Protein AF-A0A972H155-F1 (afdb_monomer_lite)

Secondary structure (DSSP, 8-state):
-GGGGHHHHHHHHHHHHHHH-EEEEEEETTTTEEEEEETTEEEEEEEE-HHHHT-TTGGGGS---PPPTT-SS-HHHHHHHHHHHHHHHSS-SSS-EEEEEEETTTTEEEEEESSS-EEEEEHHHHH-TTSHHHHHHS---

Foldseek 3Di:
DCLVQVVQLLVLVLCCQAWQAFFKKKQQVQQQKMWTAGPVGRVDIDIDHNVLSNDPCNCVVGHTDHNDPQFPQDSVCSSVLSVLLSCQQVVDDPWHWRMKMGGRNVQKMKTQIPPPGMDIDHSVLVNDCPHVVVVVSVVPD

Structure (mmCIF, N/CA/C/O backbone):
data_AF-A0A972H155-F1
#
_entry.id   AF-A0A972H155-F1
#
loop_
_atom_site.group_PDB
_atom_site.id
_atom_site.type_symbol
_atom_site.label_atom_id
_atom_site.label_alt_id
_atom_site.label_comp_id
_atom_site.label_asym_id
_atom_site.label_entity_id
_atom_site.label_seq_id
_atom_site.pdbx_PDB_ins_code
_atom_site.Cartn_x
_atom_site.Cartn_y
_atom_site.Cartn_z
_atom_site.occupancy
_atom_site.B_iso_or_equiv
_atom_site.auth_seq_id
_atom_site.auth_comp_id
_atom_site.auth_asym_id
_atom_site.auth_atom_id
_atom_site.pdbx_PDB_model_num
ATOM 1 N N . MET A 1 1 ? -4.126 -11.543 -15.203 1.00 76.88 1 MET A N 1
ATOM 2 C CA . MET A 1 1 ? -3.006 -11.282 -14.266 1.00 76.88 1 MET A CA 1
ATOM 3 C C . MET A 1 1 ? -3.231 -9.917 -13.621 1.00 76.88 1 MET A C 1
ATOM 5 O O . MET A 1 1 ? -3.948 -9.129 -14.230 1.00 76.88 1 MET A O 1
ATOM 9 N N . MET A 1 2 ? -2.691 -9.643 -12.426 1.00 87.69 2 MET A N 1
ATOM 10 C CA . MET A 1 2 ? -2.967 -8.407 -11.667 1.00 87.69 2 MET A CA 1
ATOM 11 C C . MET A 1 2 ? -2.776 -7.150 -12.525 1.00 87.69 2 MET A C 1
ATOM 13 O O . MET A 1 2 ? -3.648 -6.288 -12.535 1.00 87.69 2 MET A O 1
ATOM 17 N N . ASP A 1 3 ? -1.707 -7.117 -13.322 1.00 89.81 3 ASP A N 1
ATOM 18 C CA . ASP A 1 3 ? -1.365 -5.988 -14.193 1.00 89.81 3 ASP A CA 1
ATOM 19 C C . ASP A 1 3 ? -2.458 -5.667 -15.231 1.00 89.81 3 ASP A C 1
ATOM 21 O O . ASP A 1 3 ? -2.757 -4.505 -15.483 1.00 89.81 3 ASP A O 1
ATOM 25 N N . GLN A 1 4 ? -3.145 -6.681 -15.773 1.00 91.69 4 GLN A N 1
ATOM 26 C CA . GLN A 1 4 ? -4.218 -6.487 -16.765 1.00 91.69 4 GLN A CA 1
ATOM 27 C C . GLN A 1 4 ? -5.454 -5.788 -16.184 1.00 91.69 4 GLN A C 1
ATOM 29 O O . GLN A 1 4 ? -6.282 -5.267 -16.925 1.00 91.69 4 GLN A O 1
ATOM 34 N N . GLN A 1 5 ? -5.612 -5.826 -14.861 1.00 93.75 5 GLN A N 1
ATOM 35 C CA . GLN A 1 5 ? -6.735 -5.230 -14.143 1.00 93.75 5 GLN A CA 1
ATOM 36 C C . GLN A 1 5 ? -6.240 -4.320 -13.018 1.00 93.75 5 GLN A C 1
ATOM 38 O O . GLN A 1 5 ? -6.933 -4.134 -12.019 1.00 93.75 5 GLN A O 1
ATOM 43 N N . ILE A 1 6 ? -5.043 -3.749 -13.169 1.00 93.81 6 ILE A N 1
ATOM 44 C CA . ILE A 1 6 ? -4.363 -3.024 -12.095 1.00 93.81 6 ILE A CA 1
ATOM 45 C C . ILE A 1 6 ? -5.204 -1.865 -11.558 1.00 93.81 6 ILE A C 1
ATOM 47 O O . ILE A 1 6 ? -5.290 -1.695 -10.351 1.00 93.81 6 ILE A O 1
ATOM 51 N N . ASN A 1 7 ? -5.945 -1.164 -12.420 1.00 93.94 7 ASN A N 1
ATOM 52 C CA . ASN A 1 7 ? -6.860 -0.100 -12.000 1.00 93.94 7 ASN A CA 1
ATOM 53 C C . ASN A 1 7 ? -7.984 -0.614 -11.083 1.00 93.94 7 ASN A C 1
ATOM 55 O O . ASN A 1 7 ? -8.298 0.013 -10.074 1.00 93.94 7 ASN A O 1
ATOM 59 N N . LEU A 1 8 ? -8.575 -1.776 -11.393 1.00 95.38 8 LEU A N 1
ATOM 60 C CA . LEU A 1 8 ? -9.585 -2.399 -10.529 1.00 95.38 8 LEU A CA 1
ATOM 61 C C . LEU A 1 8 ? -8.963 -2.873 -9.213 1.00 95.38 8 LEU A C 1
ATOM 63 O O . LEU A 1 8 ? -9.553 -2.688 -8.151 1.00 95.38 8 LEU A O 1
ATOM 67 N N . VAL A 1 9 ? -7.769 -3.461 -9.283 1.00 96.06 9 VAL A N 1
ATOM 68 C CA . VAL A 1 9 ? -7.022 -3.917 -8.108 1.00 96.06 9 VAL A CA 1
ATOM 69 C C . VAL A 1 9 ? -6.721 -2.740 -7.179 1.00 96.06 9 VAL A C 1
ATOM 71 O O . VAL A 1 9 ? -7.034 -2.827 -5.994 1.00 96.06 9 VAL A O 1
ATOM 74 N N . MET A 1 10 ? -6.209 -1.621 -7.703 1.00 96.56 10 MET A N 1
ATOM 75 C CA . MET A 1 10 ? -5.943 -0.407 -6.922 1.00 96.56 10 MET A CA 1
ATOM 76 C C . MET A 1 10 ? -7.218 0.184 -6.330 1.00 96.56 10 MET A C 1
ATOM 78 O O . MET A 1 10 ? -7.226 0.538 -5.156 1.00 96.56 10 MET A O 1
ATOM 82 N N . LYS A 1 11 ? -8.329 0.198 -7.077 1.00 96.75 11 LYS A N 1
ATOM 83 C CA . LYS A 1 11 ? -9.629 0.634 -6.547 1.00 96.75 11 LYS A CA 1
ATOM 84 C C . LYS A 1 11 ? -10.102 -0.239 -5.379 1.00 96.75 11 LYS A C 1
ATOM 86 O O . LYS A 1 11 ? -10.546 0.279 -4.358 1.00 96.75 11 LYS A O 1
ATOM 91 N N . ASN A 1 12 ? -9.996 -1.560 -5.518 1.00 97.38 12 ASN A N 1
ATOM 92 C CA . ASN A 1 12 ? -10.348 -2.511 -4.463 1.00 97.38 12 ASN A CA 1
ATOM 93 C C . ASN A 1 12 ? -9.476 -2.319 -3.216 1.00 97.38 12 ASN A C 1
ATOM 95 O O . ASN A 1 12 ? -9.980 -2.308 -2.098 1.00 97.38 12 ASN A O 1
ATOM 99 N N . ILE A 1 13 ? -8.171 -2.150 -3.412 1.00 97.62 13 ILE A N 1
ATOM 100 C CA . ILE A 1 13 ? -7.207 -1.875 -2.346 1.00 97.62 13 ILE A CA 1
ATOM 101 C C . ILE A 1 13 ? -7.536 -0.567 -1.629 1.00 97.62 13 ILE A C 1
ATOM 103 O O . ILE A 1 13 ? -7.586 -0.540 -0.401 1.00 97.62 13 ILE A O 1
ATOM 107 N N . SER A 1 14 ? -7.766 0.499 -2.394 1.00 98.25 14 SER A N 1
ATOM 108 C CA . SER A 1 14 ? -8.085 1.817 -1.865 1.00 98.25 14 SER A CA 1
ATOM 109 C C . SER A 1 14 ? -9.313 1.747 -0.964 1.00 98.25 14 SER A C 1
ATOM 111 O O . SER A 1 14 ? -9.256 2.143 0.1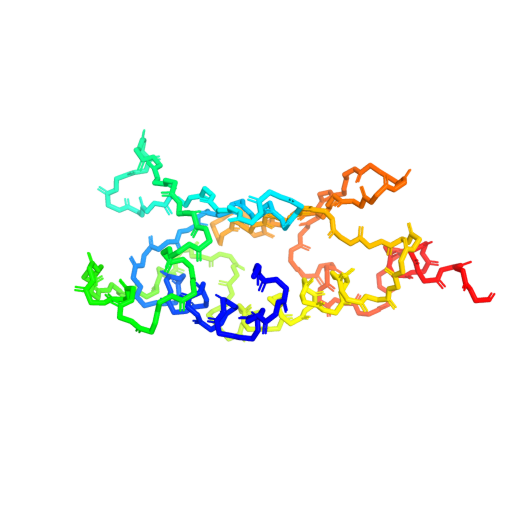97 1.00 98.25 14 SER A O 1
ATOM 113 N N . ALA A 1 15 ? -10.382 1.098 -1.435 1.00 98.00 15 ALA A N 1
ATOM 114 C CA . ALA A 1 15 ? -11.587 0.896 -0.643 1.00 98.00 15 ALA A CA 1
ATOM 115 C C . ALA A 1 15 ? -11.345 0.037 0.610 1.00 98.00 15 ALA A C 1
ATOM 117 O O . ALA A 1 15 ? -11.880 0.347 1.675 1.00 98.00 15 ALA A O 1
ATOM 118 N N . LEU A 1 16 ? -10.523 -1.019 0.526 1.00 98.38 16 LEU A N 1
ATOM 119 C CA . LEU A 1 16 ? -10.171 -1.830 1.698 1.00 98.38 16 LEU A CA 1
ATOM 120 C C . LEU A 1 16 ? -9.509 -0.992 2.800 1.00 98.38 16 LEU A C 1
ATOM 122 O O . LEU A 1 16 ? -9.799 -1.203 3.981 1.00 98.38 16 LEU A O 1
ATOM 126 N N . ILE A 1 17 ? -8.639 -0.058 2.412 1.00 98.44 17 ILE A N 1
ATOM 127 C CA . ILE A 1 17 ? -7.929 0.833 3.332 1.00 98.44 17 ILE A CA 1
ATOM 128 C C . ILE A 1 17 ? -8.871 1.913 3.871 1.00 98.44 17 ILE A C 1
ATOM 130 O O . ILE A 1 17 ? -9.014 2.054 5.084 1.00 98.44 17 ILE A O 1
ATOM 134 N N . GLN A 1 18 ? -9.547 2.636 2.978 1.00 98.44 18 GLN A N 1
ATOM 135 C CA . GLN A 1 18 ? -10.355 3.802 3.332 1.00 98.44 18 GLN A CA 1
ATOM 136 C C . GLN A 1 18 ? -11.644 3.443 4.085 1.00 98.44 18 GLN A C 1
ATOM 138 O O . GLN A 1 18 ? -12.057 4.187 4.972 1.00 98.44 18 GLN A O 1
ATOM 143 N N . TYR A 1 19 ? -12.270 2.305 3.756 1.00 98.06 19 TYR A N 1
ATOM 144 C CA . TYR A 1 19 ? -13.641 1.998 4.190 1.00 98.06 19 TYR A CA 1
ATOM 145 C C . TYR A 1 19 ? -13.817 0.644 4.880 1.00 98.06 19 TYR A C 1
ATOM 147 O O . TYR A 1 19 ? -14.893 0.379 5.406 1.00 98.06 19 TYR A O 1
ATOM 155 N N . HIS A 1 20 ? -12.802 -0.228 4.910 1.00 98.00 20 HIS A N 1
ATOM 156 C CA . HIS A 1 20 ? -12.942 -1.575 5.491 1.00 98.00 20 HIS A CA 1
ATOM 157 C C . HIS A 1 20 ? -11.872 -1.934 6.532 1.00 98.00 20 HIS A C 1
ATOM 159 O O . HIS A 1 20 ? -11.786 -3.083 6.984 1.00 98.00 20 HIS A O 1
ATOM 165 N N . GLY A 1 21 ? -11.087 -0.947 6.969 1.00 97.81 21 GLY A N 1
ATOM 166 C CA . GLY A 1 21 ? -10.169 -1.072 8.100 1.00 97.81 21 GLY A CA 1
ATOM 167 C C . GLY A 1 21 ? -8.894 -1.863 7.804 1.00 97.81 21 GLY A C 1
ATOM 168 O O . GLY A 1 21 ? -8.281 -2.385 8.742 1.00 97.81 21 GLY A O 1
ATOM 169 N N . ALA A 1 22 ? -8.492 -1.994 6.535 1.00 98.44 22 ALA A N 1
ATOM 170 C CA . ALA A 1 22 ? -7.139 -2.433 6.209 1.00 98.44 22 ALA A CA 1
ATOM 171 C C . ALA A 1 22 ? -6.147 -1.317 6.569 1.00 98.44 22 ALA A C 1
ATOM 173 O O . ALA A 1 22 ? -6.323 -0.176 6.159 1.00 98.44 22 ALA A O 1
ATOM 174 N N . PHE A 1 23 ? -5.104 -1.633 7.336 1.00 98.50 23 PHE A N 1
ATOM 175 C CA . PHE A 1 23 ? -4.149 -0.616 7.809 1.00 98.50 23 PHE A CA 1
ATOM 176 C C . PHE A 1 23 ? -2.709 -0.862 7.360 1.00 98.50 23 PHE A C 1
ATOM 178 O O . PHE A 1 23 ? -1.920 0.076 7.278 1.00 98.50 23 PHE A O 1
ATOM 185 N N . GLN A 1 24 ? -2.359 -2.120 7.092 1.00 98.62 24 GLN A N 1
ATOM 186 C CA . GLN A 1 24 ? -1.090 -2.519 6.500 1.00 98.62 24 GLN A CA 1
ATOM 187 C C . GLN A 1 24 ? -1.401 -3.412 5.314 1.00 98.62 24 GLN A C 1
ATOM 189 O O . GLN A 1 24 ? -2.242 -4.313 5.403 1.00 98.62 24 GLN A O 1
ATOM 194 N N . MET A 1 25 ? -0.666 -3.213 4.231 1.00 98.06 25 MET A N 1
ATOM 195 C CA . MET A 1 25 ? -0.731 -4.113 3.100 1.00 98.06 25 MET A CA 1
ATOM 196 C C . MET A 1 25 ? 0.612 -4.235 2.399 1.00 98.06 25 MET A C 1
ATOM 198 O O . MET A 1 25 ? 1.313 -3.243 2.236 1.00 98.06 25 MET A O 1
ATOM 202 N N . ASN A 1 26 ? 0.920 -5.449 1.945 1.00 98.25 26 ASN A N 1
ATOM 203 C CA . ASN A 1 26 ? 2.050 -5.749 1.076 1.00 98.25 26 ASN A CA 1
ATOM 204 C C . ASN A 1 26 ? 1.514 -6.281 -0.255 1.00 98.25 26 ASN A C 1
ATOM 206 O O . ASN A 1 26 ? 0.897 -7.347 -0.290 1.00 98.25 26 ASN A O 1
ATOM 210 N N . LEU A 1 27 ? 1.755 -5.550 -1.337 1.00 97.75 27 LEU A N 1
ATOM 211 C CA . LEU A 1 27 ? 1.442 -5.925 -2.710 1.00 97.75 27 LEU A CA 1
ATOM 212 C C . LEU A 1 27 ? 2.651 -6.596 -3.340 1.00 97.75 27 LEU A C 1
ATOM 214 O O . LEU A 1 27 ? 3.731 -6.022 -3.374 1.00 97.75 27 LEU A O 1
ATOM 218 N N . HIS A 1 28 ? 2.459 -7.792 -3.877 1.00 96.75 28 HIS A N 1
ATOM 219 C CA . HIS A 1 28 ? 3.462 -8.535 -4.626 1.00 96.75 28 HIS A CA 1
ATOM 220 C C . HIS A 1 28 ? 2.974 -8.677 -6.067 1.00 96.75 28 HIS A C 1
ATOM 222 O O . HIS A 1 28 ? 2.270 -9.632 -6.406 1.00 96.75 28 HIS A O 1
ATOM 228 N N . PHE A 1 29 ? 3.336 -7.717 -6.918 1.00 94.06 29 PHE A N 1
ATOM 229 C CA . PHE A 1 29 ? 2.871 -7.652 -8.302 1.00 94.06 29 PHE A CA 1
ATOM 230 C C . PHE A 1 29 ? 3.334 -8.860 -9.119 1.00 94.06 29 PHE A C 1
ATOM 232 O O . PHE A 1 29 ? 2.518 -9.514 -9.770 1.00 94.06 29 PHE A O 1
ATOM 239 N N . SER A 1 30 ? 4.611 -9.243 -8.991 1.00 87.50 30 SER A N 1
ATOM 240 C CA . SER A 1 30 ? 5.186 -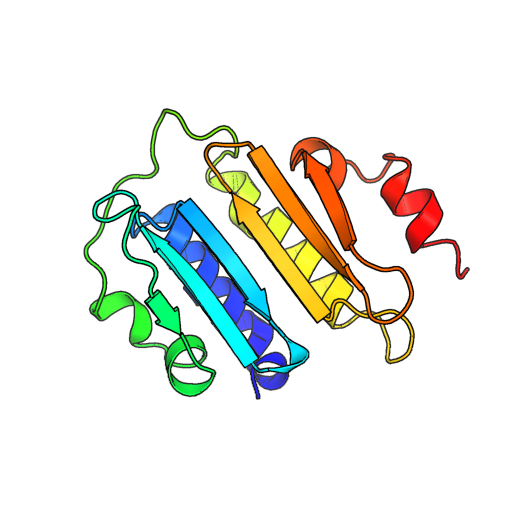10.380 -9.728 1.00 87.50 30 SER A CA 1
ATOM 241 C C . SER A 1 30 ? 4.496 -11.717 -9.434 1.00 87.50 30 SER A C 1
ATOM 243 O O . SER A 1 30 ? 4.464 -12.589 -10.294 1.00 87.50 30 SER A O 1
ATOM 245 N N . SER A 1 31 ? 3.928 -11.891 -8.234 1.00 92.44 31 SER A N 1
ATOM 246 C CA . SER A 1 31 ? 3.161 -13.089 -7.859 1.00 92.44 31 SER A CA 1
ATOM 247 C C . SER A 1 31 ? 1.645 -12.859 -7.834 1.00 92.44 31 SER A C 1
ATOM 249 O O . SER A 1 31 ? 0.900 -13.764 -7.457 1.00 92.44 31 SER A O 1
ATOM 251 N N . SER A 1 32 ? 1.184 -11.670 -8.249 1.00 94.94 32 SER A N 1
ATOM 252 C CA . SER A 1 32 ? -0.220 -11.240 -8.243 1.00 94.94 32 SER A CA 1
ATOM 253 C C . SER A 1 32 ? -0.932 -11.545 -6.916 1.00 94.94 32 SER A C 1
ATOM 255 O O . SER A 1 32 ? -1.998 -12.166 -6.892 1.00 94.94 32 SER A O 1
ATOM 257 N N . ARG A 1 33 ? -0.320 -11.137 -5.800 1.00 96.88 33 ARG A N 1
ATOM 258 C CA . ARG A 1 33 ? -0.808 -11.397 -4.438 1.00 96.88 33 ARG A CA 1
ATOM 259 C C . ARG A 1 33 ? -0.738 -10.157 -3.561 1.00 96.88 33 ARG A C 1
ATOM 261 O O . ARG A 1 33 ? 0.123 -9.306 -3.755 1.00 96.88 33 ARG A O 1
ATOM 268 N N . ALA A 1 34 ? -1.597 -10.105 -2.551 1.00 97.88 34 ALA A N 1
ATOM 269 C CA . ALA A 1 34 ? -1.531 -9.122 -1.483 1.00 97.88 34 ALA A CA 1
ATOM 270 C C . ALA A 1 34 ? -1.622 -9.801 -0.114 1.00 97.88 34 ALA A C 1
ATOM 272 O O . ALA A 1 34 ? -2.447 -10.693 0.089 1.00 97.88 34 ALA A O 1
ATOM 273 N N . THR A 1 35 ? -0.805 -9.351 0.832 1.00 98.44 35 THR A N 1
ATOM 274 C CA . THR A 1 35 ? -0.979 -9.656 2.256 1.00 98.44 35 THR A CA 1
ATOM 275 C C . THR A 1 35 ? -1.585 -8.432 2.922 1.00 98.44 35 THR A C 1
ATOM 277 O O . THR A 1 35 ? -1.023 -7.348 2.796 1.00 98.44 35 THR A O 1
ATOM 280 N N . VAL A 1 36 ? -2.719 -8.582 3.602 1.00 98.44 36 VAL A N 1
ATOM 281 C CA . VAL A 1 36 ? -3.486 -7.466 4.178 1.00 98.44 36 VAL A CA 1
ATOM 282 C C . VAL A 1 36 ? -3.714 -7.697 5.668 1.00 98.44 36 VAL A C 1
ATOM 284 O O . VAL A 1 36 ? -4.128 -8.788 6.069 1.00 98.44 36 VAL A O 1
ATOM 287 N N . TRP A 1 37 ? -3.502 -6.669 6.484 1.00 98.56 37 TRP A N 1
ATOM 288 C CA . TRP A 1 37 ? -3.818 -6.669 7.911 1.00 98.56 37 TRP A CA 1
ATOM 289 C C . TRP A 1 37 ? -4.949 -5.690 8.209 1.00 98.56 37 TRP A C 1
ATOM 291 O O . TRP A 1 37 ? -4.998 -4.589 7.658 1.00 98.56 37 TRP A O 1
ATOM 301 N N . PHE A 1 38 ? -5.832 -6.093 9.122 1.00 98.00 38 PHE A N 1
ATOM 302 C CA . PHE A 1 38 ? -7.034 -5.347 9.488 1.00 98.00 38 PHE A CA 1
ATOM 303 C C . PHE A 1 38 ? -7.010 -4.946 10.960 1.00 98.00 38 PHE A C 1
ATOM 305 O O . PHE A 1 38 ? -6.599 -5.734 11.813 1.00 98.00 38 PHE A O 1
ATOM 312 N N . THR A 1 39 ? -7.511 -3.753 11.267 1.00 96.81 39 THR A N 1
ATOM 313 C CA . THR A 1 39 ? -7.495 -3.157 12.617 1.00 96.81 39 THR A CA 1
ATOM 314 C C . THR A 1 39 ? -8.205 -4.017 13.660 1.00 96.81 39 THR A C 1
ATOM 316 O O . THR A 1 39 ? -7.710 -4.179 14.770 1.00 96.81 39 THR A O 1
ATOM 319 N N . LYS A 1 40 ? -9.330 -4.650 13.299 1.00 95.75 40 LYS A N 1
ATOM 320 C CA . LYS A 1 40 ? -10.087 -5.555 14.187 1.00 95.75 40 LYS A CA 1
ATOM 321 C C . LYS A 1 40 ? -9.407 -6.905 14.437 1.00 95.75 40 LYS A C 1
ATOM 323 O O . LYS A 1 40 ? -9.860 -7.680 15.277 1.00 95.75 40 LYS A O 1
ATOM 328 N N . SER A 1 41 ? -8.373 -7.261 13.679 1.00 95.12 41 SER A N 1
ATOM 329 C CA . SER A 1 41 ? -7.655 -8.536 13.826 1.00 95.12 41 SER A CA 1
ATOM 330 C C . SER A 1 41 ? -6.185 -8.383 13.418 1.00 95.12 41 SER A C 1
ATOM 332 O O . SER A 1 41 ? -5.730 -9.044 12.483 1.00 95.12 41 SER A O 1
ATOM 334 N N . PRO A 1 42 ? -5.412 -7.538 14.123 1.00 95.81 42 PRO A N 1
ATOM 335 C CA . PRO A 1 42 ? -4.093 -7.097 13.667 1.00 95.81 42 PRO A CA 1
ATOM 336 C C . PRO A 1 42 ? -3.042 -8.213 13.695 1.00 95.81 42 PRO A C 1
ATOM 338 O O . PRO A 1 42 ? -2.037 -8.131 13.001 1.00 95.81 42 PRO A O 1
ATOM 341 N N . LEU A 1 43 ? -3.281 -9.290 14.449 1.00 97.38 43 LEU A N 1
ATOM 342 C CA . LEU A 1 43 ? -2.400 -10.462 14.512 1.00 97.38 43 LEU A CA 1
ATOM 343 C C . LEU A 1 43 ? -2.721 -11.524 13.444 1.00 97.38 43 LEU A C 1
ATOM 345 O O . LEU A 1 43 ? -2.057 -12.556 13.386 1.00 97.38 43 LEU A O 1
ATOM 349 N N . LYS A 1 44 ? -3.759 -11.311 12.620 1.00 96.25 44 LYS A N 1
ATOM 350 C CA . LYS A 1 44 ? -4.246 -12.276 11.623 1.00 96.25 44 LYS A CA 1
ATOM 351 C C . LYS A 1 44 ? -4.315 -11.614 10.251 1.00 96.25 44 LYS A C 1
ATOM 353 O O . LYS A 1 44 ? -5.326 -11.012 9.891 1.00 96.25 44 LYS A O 1
ATOM 358 N N . TYR A 1 45 ? -3.239 -11.740 9.481 1.00 97.56 45 TYR A N 1
ATOM 359 C CA . TYR A 1 45 ? -3.240 -11.276 8.099 1.00 97.56 45 TYR A CA 1
ATOM 360 C C . TYR A 1 45 ? -4.147 -12.140 7.216 1.00 97.56 45 TYR A C 1
ATOM 362 O O . TYR A 1 45 ? -4.446 -13.297 7.523 1.00 97.56 45 TYR A O 1
ATOM 370 N N . ARG A 1 46 ? -4.561 -11.576 6.084 1.00 97.31 46 ARG A N 1
ATOM 371 C CA . ARG A 1 46 ? -5.258 -12.279 5.006 1.00 97.31 46 ARG A CA 1
ATOM 372 C C . ARG A 1 46 ? -4.403 -12.258 3.749 1.00 97.31 46 ARG A C 1
ATOM 374 O O . ARG A 1 46 ? -3.803 -11.235 3.430 1.00 97.31 46 ARG A O 1
ATOM 381 N N . LEU A 1 47 ? -4.374 -13.380 3.038 1.00 97.50 47 LEU A N 1
ATOM 382 C CA . LEU A 1 47 ? -3.779 -13.474 1.708 1.00 97.50 47 LEU A CA 1
ATOM 383 C C . LEU A 1 47 ? -4.882 -13.315 0.669 1.00 97.50 47 LEU A C 1
ATOM 385 O O . LEU A 1 47 ? -5.829 -14.099 0.657 1.00 97.50 47 LEU A O 1
ATOM 389 N N . LEU A 1 48 ? -4.743 -12.314 -0.192 1.00 97.19 48 LEU A N 1
ATOM 390 C CA . LEU A 1 48 ? -5.589 -12.119 -1.360 1.00 97.19 48 LEU A CA 1
ATOM 391 C C . LEU A 1 48 ? -4.786 -12.527 -2.588 1.00 97.19 48 LEU A C 1
ATOM 393 O O . LEU A 1 48 ? -3.701 -12.002 -2.839 1.00 97.19 48 LEU A O 1
ATOM 397 N N . ASP A 1 49 ? -5.292 -13.499 -3.332 1.00 95.94 49 ASP A N 1
ATOM 398 C CA . ASP A 1 49 ? -4.711 -13.889 -4.610 1.00 95.94 49 ASP A CA 1
ATOM 399 C C . ASP A 1 49 ? -5.271 -13.043 -5.762 1.00 95.94 49 ASP A C 1
ATOM 401 O O . ASP A 1 49 ? -6.156 -12.201 -5.587 1.00 95.94 49 ASP A O 1
ATOM 405 N N . ASN A 1 50 ? -4.755 -13.282 -6.967 1.00 95.06 50 ASN A N 1
ATOM 406 C CA . ASN A 1 50 ? -5.204 -12.603 -8.174 1.00 95.06 50 ASN A CA 1
ATOM 407 C C . ASN A 1 50 ? -6.724 -12.706 -8.377 1.00 95.06 50 ASN A C 1
ATOM 409 O O . ASN A 1 50 ? -7.353 -11.730 -8.782 1.00 95.06 50 ASN A O 1
ATOM 413 N N . ALA A 1 51 ? -7.316 -13.877 -8.123 1.00 94.50 51 ALA A N 1
ATOM 414 C CA . ALA A 1 51 ? -8.743 -14.088 -8.332 1.00 94.50 51 ALA A CA 1
ATOM 415 C C . ALA A 1 51 ? -9.567 -13.250 -7.350 1.00 94.50 51 ALA A C 1
ATOM 417 O O . ALA A 1 51 ? -10.581 -12.692 -7.743 1.00 94.50 51 ALA A O 1
ATOM 418 N N . MET A 1 52 ? -9.127 -13.103 -6.101 1.00 95.50 52 MET A N 1
ATOM 419 C CA . MET A 1 52 ? -9.776 -12.221 -5.129 1.00 95.50 52 MET A CA 1
ATOM 420 C C . MET A 1 52 ? -9.594 -10.742 -5.479 1.00 95.50 52 MET A C 1
ATOM 422 O O . MET A 1 52 ? -10.570 -9.996 -5.505 1.00 95.50 52 MET A O 1
ATOM 426 N N . LEU A 1 53 ? -8.365 -10.322 -5.789 1.00 94.69 53 LEU A N 1
ATOM 427 C CA . LEU A 1 53 ? -8.024 -8.915 -6.033 1.00 94.69 53 LEU A CA 1
ATOM 428 C C . LEU A 1 53 ? -8.704 -8.339 -7.279 1.00 94.69 53 LEU A C 1
ATOM 430 O O . LEU A 1 53 ? -9.014 -7.150 -7.315 1.00 94.69 53 LEU A O 1
ATOM 434 N N . THR A 1 54 ? -8.982 -9.182 -8.275 1.00 94.56 54 THR A N 1
ATOM 435 C CA . THR A 1 54 ? -9.653 -8.793 -9.528 1.00 94.56 54 THR A CA 1
ATOM 436 C C . THR A 1 54 ? -11.175 -8.970 -9.496 1.00 94.56 54 THR A C 1
ATOM 438 O O . THR A 1 54 ? -11.849 -8.769 -10.504 1.00 94.56 54 THR A O 1
ATOM 441 N N . ARG A 1 55 ? -11.765 -9.324 -8.346 1.00 94.44 55 ARG A N 1
ATOM 442 C CA . ARG A 1 55 ? -13.225 -9.436 -8.207 1.00 94.44 55 ARG A CA 1
ATOM 443 C C . ARG A 1 55 ? -13.848 -8.108 -7.806 1.00 94.44 55 ARG A C 1
ATOM 445 O O . ARG A 1 55 ? -13.553 -7.576 -6.742 1.00 94.44 55 ARG A O 1
ATOM 452 N N . ALA A 1 56 ? -14.825 -7.651 -8.587 1.00 88.44 56 ALA A N 1
ATOM 453 C CA . ALA A 1 56 ? -15.645 -6.487 -8.238 1.00 88.44 56 ALA A CA 1
ATOM 454 C C . ALA A 1 56 ? -16.428 -6.676 -6.923 1.00 88.44 56 ALA A C 1
ATOM 456 O O . ALA A 1 56 ? -16.716 -5.716 -6.221 1.00 88.44 56 ALA A O 1
ATOM 457 N N . SER A 1 57 ? -16.749 -7.924 -6.565 1.00 92.44 57 SER A N 1
ATOM 458 C CA . SER A 1 57 ? -17.501 -8.256 -5.352 1.00 92.44 57 SER A CA 1
ATOM 459 C C . SER A 1 57 ? -16.633 -8.419 -4.099 1.00 92.44 57 SER A C 1
ATOM 461 O O . SER A 1 57 ? -17.150 -8.886 -3.086 1.00 92.44 57 SER A O 1
ATOM 463 N N . LEU A 1 58 ? -15.317 -8.172 -4.169 1.00 94.00 58 LEU A N 1
ATOM 464 C CA . LEU A 1 58 ? -14.392 -8.418 -3.054 1.00 94.00 58 LEU A CA 1
ATOM 465 C C . LEU A 1 58 ? -14.870 -7.728 -1.769 1.00 94.00 58 LEU A C 1
ATOM 467 O O . LEU A 1 58 ? -14.940 -8.353 -0.710 1.00 94.00 58 LEU A O 1
ATOM 471 N N . LEU A 1 59 ? -15.256 -6.459 -1.896 1.00 95.44 59 LEU A N 1
ATOM 472 C CA . LEU A 1 59 ? -15.618 -5.583 -0.784 1.00 95.44 59 LEU A CA 1
ATOM 473 C C . LEU A 1 59 ? -16.835 -6.080 0.010 1.00 95.44 59 LEU A C 1
ATOM 475 O O . LEU A 1 59 ? -16.870 -5.906 1.218 1.00 95.44 59 LEU A O 1
ATOM 479 N N . HIS A 1 60 ? -17.765 -6.821 -0.607 1.00 94.38 60 HIS A N 1
ATOM 480 C CA . HIS A 1 60 ? -18.939 -7.381 0.088 1.00 94.38 60 HIS A CA 1
ATOM 481 C C . HIS A 1 60 ? -18.586 -8.363 1.216 1.00 94.38 60 HIS A C 1
ATOM 483 O O . HIS A 1 60 ? -19.438 -8.714 2.028 1.00 94.38 60 HIS A O 1
ATOM 489 N N . THR A 1 61 ? -17.346 -8.855 1.247 1.00 93.06 61 THR A N 1
ATOM 490 C CA . THR A 1 61 ? -16.869 -9.779 2.283 1.00 93.06 61 THR A CA 1
ATOM 491 C C . THR A 1 61 ? -16.239 -9.069 3.482 1.00 93.06 61 THR A C 1
ATOM 493 O O . THR A 1 61 ? -15.884 -9.730 4.462 1.00 93.06 61 THR A O 1
ATOM 496 N N . TYR A 1 62 ? -16.123 -7.739 3.429 1.00 95.25 62 TYR A N 1
ATOM 497 C CA . TYR A 1 62 ? -15.534 -6.916 4.476 1.00 95.25 62 TYR A CA 1
ATOM 498 C C . TYR A 1 62 ? -16.566 -5.919 5.015 1.00 95.25 62 TYR A C 1
ATOM 500 O O . TYR A 1 62 ? -17.205 -5.222 4.235 1.00 95.25 62 TYR A O 1
ATOM 508 N N . PRO A 1 63 ? -16.754 -5.835 6.342 1.00 95.06 63 PRO A N 1
ATOM 509 C CA . PRO A 1 63 ? -17.669 -4.862 6.921 1.00 95.06 63 PRO A CA 1
ATOM 510 C C . PRO A 1 63 ? -17.112 -3.444 6.782 1.00 95.06 63 PRO A C 1
ATOM 512 O O . PRO A 1 63 ? -15.895 -3.247 6.850 1.00 95.06 63 PRO A O 1
ATOM 515 N N . ASP A 1 64 ? -18.006 -2.468 6.668 1.00 97.12 64 ASP A N 1
ATOM 516 C CA . ASP A 1 64 ? -17.643 -1.053 6.696 1.00 97.12 64 ASP A CA 1
ATOM 517 C C . ASP A 1 64 ? -16.990 -0.683 8.034 1.00 97.12 64 ASP A C 1
ATOM 519 O O . ASP A 1 64 ? -17.385 -1.150 9.114 1.00 97.12 64 ASP A O 1
ATOM 523 N N . GLN A 1 65 ? -15.958 0.151 7.961 1.00 97.38 65 GLN A N 1
ATOM 524 C CA . GLN A 1 65 ? -15.241 0.710 9.096 1.00 97.38 65 GLN A CA 1
ATOM 525 C C . GLN A 1 65 ? -14.825 2.146 8.775 1.00 97.38 65 GLN A C 1
ATOM 527 O O . GLN A 1 65 ? -14.334 2.396 7.675 1.00 97.38 65 GLN A O 1
ATOM 532 N N . PRO A 1 66 ? -14.990 3.086 9.721 1.00 96.75 66 PRO A N 1
ATOM 533 C CA . PRO A 1 66 ? -14.497 4.440 9.530 1.00 96.75 66 PRO A CA 1
ATOM 534 C C . PRO A 1 66 ? -12.973 4.430 9.400 1.00 96.75 66 PRO A C 1
ATOM 536 O O . PRO A 1 66 ? -12.290 3.622 10.039 1.00 96.75 66 PRO A O 1
ATOM 539 N N . TYR A 1 67 ? -12.452 5.358 8.602 1.00 98.31 67 TYR A N 1
ATOM 540 C CA . TYR A 1 67 ? -11.020 5.610 8.553 1.00 98.31 67 TYR A CA 1
ATOM 541 C C . TYR A 1 67 ? -10.526 6.053 9.944 1.00 98.31 67 TYR A C 1
ATOM 543 O O . TYR A 1 67 ? -11.193 6.871 10.585 1.00 98.31 67 TYR A O 1
ATOM 551 N N . PRO A 1 68 ? -9.421 5.492 10.467 1.00 97.38 68 PRO A N 1
ATOM 552 C CA . PRO A 1 68 ? -8.999 5.759 11.837 1.00 97.38 68 PRO A CA 1
ATOM 553 C C . PRO A 1 68 ? -8.424 7.172 11.986 1.00 97.38 68 PRO A C 1
ATOM 555 O O . PRO A 1 68 ? -7.579 7.591 11.198 1.00 97.38 68 PRO A O 1
ATOM 558 N N . ASN A 1 69 ? -8.833 7.877 13.044 1.00 96.81 69 ASN A N 1
ATOM 559 C CA . ASN A 1 69 ? -8.382 9.245 13.330 1.00 96.81 69 ASN A CA 1
ATOM 560 C C . ASN A 1 69 ? -6.884 9.319 13.664 1.00 96.81 69 ASN A C 1
ATOM 562 O O . ASN A 1 69 ? -6.268 10.369 13.527 1.00 96.81 69 ASN A O 1
ATOM 566 N N . GLU A 1 70 ? -6.301 8.216 14.134 1.00 96.94 70 GLU A N 1
ATOM 567 C CA . GLU A 1 70 ? -4.889 8.113 14.499 1.00 96.94 70 GLU A CA 1
ATOM 568 C C . GLU A 1 70 ? -3.982 7.732 13.313 1.00 96.94 70 GLU A C 1
ATOM 570 O O . GLU A 1 70 ? -2.779 7.531 13.505 1.00 96.94 70 GLU A O 1
ATOM 575 N N . ALA A 1 71 ? -4.527 7.585 12.096 1.00 98.50 71 ALA A N 1
ATOM 576 C CA . ALA A 1 71 ? -3.709 7.376 10.904 1.00 98.50 71 ALA A CA 1
ATOM 577 C C . ALA A 1 71 ? -2.792 8.579 10.655 1.00 98.50 71 ALA A C 1
ATOM 579 O O . ALA A 1 71 ? -3.190 9.733 10.782 1.00 98.50 71 ALA A O 1
ATOM 580 N N . LYS A 1 72 ? -1.552 8.292 10.261 1.00 98.69 72 LYS A N 1
ATOM 581 C CA . LYS A 1 72 ? -0.583 9.301 9.823 1.00 98.69 72 LYS A CA 1
ATOM 582 C C . LYS A 1 72 ? -0.697 9.645 8.343 1.00 98.69 72 LYS A C 1
ATOM 584 O O . LYS A 1 72 ? -0.150 10.661 7.946 1.00 98.69 72 LYS A O 1
ATOM 589 N N . ILE A 1 73 ? -1.314 8.769 7.552 1.00 98.75 73 ILE A N 1
ATOM 590 C CA . ILE A 1 73 ? -1.636 9.014 6.143 1.00 98.75 73 ILE A CA 1
ATOM 591 C C . ILE A 1 73 ? -3.098 9.435 6.096 1.00 98.75 73 ILE A C 1
ATOM 593 O O . ILE A 1 73 ? -3.944 8.699 6.617 1.00 98.75 73 ILE A O 1
ATOM 597 N N . ASN A 1 74 ? -3.407 10.573 5.484 1.00 98.25 74 ASN A N 1
ATOM 598 C CA . ASN A 1 74 ? -4.791 11.007 5.335 1.00 98.25 74 ASN A CA 1
ATOM 599 C C . ASN A 1 74 ? -5.521 10.119 4.319 1.00 98.25 74 ASN A C 1
ATOM 601 O O . ASN A 1 74 ? -4.912 9.571 3.397 1.00 98.25 74 ASN A O 1
ATOM 605 N N . ALA A 1 75 ? -6.838 9.966 4.471 1.00 97.88 75 ALA A N 1
ATOM 606 C CA . ALA A 1 75 ? -7.623 9.126 3.564 1.00 97.88 75 ALA A CA 1
ATOM 607 C C . ALA A 1 75 ? -7.508 9.619 2.110 1.00 97.88 75 ALA A C 1
ATOM 609 O O . ALA A 1 75 ? -7.387 8.812 1.189 1.00 97.88 75 ALA A O 1
ATOM 610 N N . GLU A 1 76 ? -7.450 10.942 1.923 1.00 96.44 76 GLU A N 1
ATOM 611 C CA . GLU A 1 76 ? -7.320 11.582 0.607 1.00 96.44 76 GLU A CA 1
ATOM 612 C C . GLU A 1 76 ? -5.984 11.280 -0.099 1.00 96.44 76 GLU A C 1
ATOM 614 O O . GLU A 1 76 ? -5.887 11.386 -1.320 1.00 96.44 76 GLU A O 1
ATOM 619 N N . GLU A 1 77 ? -4.947 10.893 0.647 1.00 98.44 77 GLU A N 1
ATOM 620 C CA . GLU A 1 77 ? -3.616 10.601 0.102 1.00 98.44 77 GLU A CA 1
ATOM 621 C C . GLU A 1 77 ? -3.486 9.155 -0.397 1.00 98.44 77 GLU A C 1
ATOM 623 O O . GLU A 1 77 ? -2.573 8.848 -1.168 1.00 98.44 77 GLU A O 1
ATOM 628 N N . ILE A 1 78 ? -4.398 8.261 0.007 1.00 98.62 78 ILE A N 1
ATOM 629 C CA . ILE A 1 78 ? -4.339 6.832 -0.327 1.00 98.62 78 ILE A CA 1
ATOM 630 C C . ILE A 1 78 ? -4.361 6.614 -1.838 1.00 98.62 78 ILE A C 1
ATOM 632 O O . ILE A 1 78 ? -3.526 5.873 -2.359 1.00 98.62 78 ILE A O 1
ATOM 636 N N . ASP A 1 79 ? -5.269 7.279 -2.552 1.00 98.25 79 ASP A N 1
ATOM 637 C CA . ASP A 1 79 ? -5.374 7.127 -4.004 1.00 98.25 79 ASP A CA 1
ATOM 638 C C . ASP A 1 79 ? -4.108 7.623 -4.718 1.00 98.25 79 ASP A C 1
ATOM 640 O O . ASP A 1 79 ? -3.610 6.939 -5.612 1.00 98.25 79 ASP A O 1
ATOM 644 N N . SER A 1 80 ? -3.520 8.733 -4.261 1.00 98.31 80 SER A N 1
ATOM 645 C CA . SER A 1 80 ? -2.267 9.279 -4.805 1.00 98.31 80 SER A CA 1
ATOM 646 C C . SER A 1 80 ? -1.085 8.318 -4.622 1.00 98.31 80 SER A C 1
ATOM 648 O O . SER A 1 80 ? -0.306 8.093 -5.551 1.00 98.31 80 SER A O 1
ATOM 650 N N . ILE A 1 81 ? -0.963 7.694 -3.445 1.00 98.62 81 ILE A N 1
ATOM 651 C CA . ILE A 1 81 ? 0.081 6.693 -3.169 1.00 98.62 81 ILE A CA 1
ATOM 652 C C . ILE A 1 81 ? -0.091 5.465 -4.074 1.00 98.62 81 ILE A C 1
ATOM 654 O O . ILE A 1 81 ? 0.876 4.973 -4.661 1.00 98.62 81 ILE A O 1
ATOM 658 N N . LEU A 1 82 ? -1.322 4.968 -4.215 1.00 98.31 82 LEU A N 1
ATOM 659 C CA . LEU A 1 82 ? -1.613 3.799 -5.050 1.00 98.31 82 LEU A CA 1
ATOM 660 C C . LEU A 1 82 ? -1.436 4.094 -6.545 1.00 98.31 82 LEU A C 1
ATOM 662 O O . LEU A 1 82 ? -0.997 3.219 -7.294 1.00 98.31 82 LEU A O 1
ATOM 666 N N . GLU A 1 83 ? -1.717 5.322 -6.983 1.00 97.38 83 GLU A N 1
ATOM 667 C CA . GLU A 1 83 ? -1.429 5.774 -8.344 1.00 97.38 83 GLU A CA 1
ATOM 668 C C . GLU A 1 83 ? 0.079 5.761 -8.620 1.00 97.38 83 GLU A C 1
ATOM 670 O O . GLU A 1 83 ? 0.506 5.274 -9.669 1.00 97.38 83 GLU A O 1
ATOM 675 N N . ILE A 1 84 ? 0.900 6.213 -7.665 1.00 96.94 84 ILE A N 1
ATOM 676 C CA . ILE A 1 84 ? 2.362 6.119 -7.762 1.00 96.94 84 ILE A CA 1
ATOM 677 C C . ILE A 1 84 ? 2.811 4.657 -7.875 1.00 96.94 84 ILE A C 1
ATOM 679 O O . ILE A 1 84 ? 3.612 4.334 -8.754 1.00 96.94 84 ILE A O 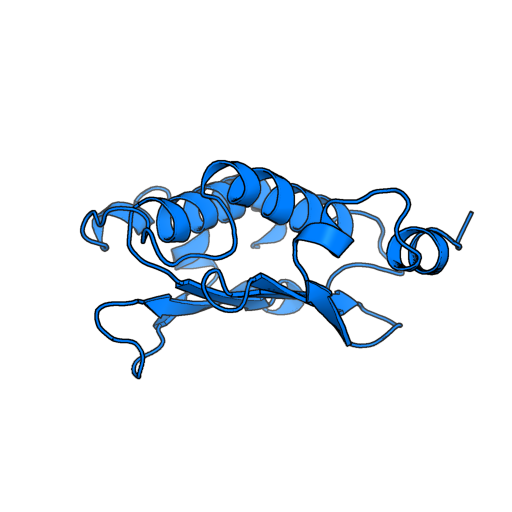1
ATOM 683 N N . PHE A 1 85 ? 2.267 3.748 -7.057 1.00 97.06 85 PHE A N 1
ATOM 684 C CA . PHE A 1 85 ? 2.589 2.318 -7.164 1.00 97.06 85 PHE A CA 1
ATOM 685 C C . PHE A 1 85 ? 2.238 1.759 -8.546 1.00 97.06 85 PHE A C 1
ATOM 687 O O . PHE A 1 85 ? 3.013 0.991 -9.114 1.00 97.06 85 PHE A O 1
ATOM 694 N N . CYS A 1 86 ? 1.089 2.157 -9.100 1.00 95.25 86 CYS A N 1
ATOM 695 C CA . CYS A 1 8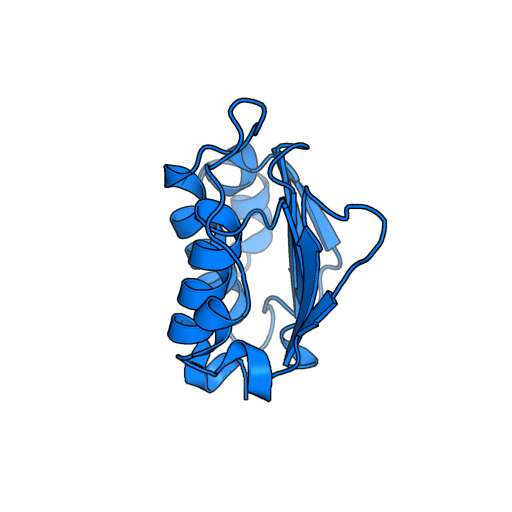6 ? 0.662 1.771 -10.442 1.00 95.25 86 CYS A CA 1
ATOM 696 C C . CYS A 1 86 ? 1.632 2.290 -11.515 1.00 95.25 86 CYS A C 1
ATOM 698 O O . CYS A 1 86 ? 2.102 1.509 -12.340 1.00 95.25 86 CYS A O 1
ATOM 700 N N . LYS A 1 87 ? 1.998 3.578 -11.465 1.00 94.06 87 LYS A N 1
ATOM 701 C CA . LYS A 1 87 ? 2.954 4.190 -12.403 1.00 94.06 87 LYS A CA 1
ATOM 702 C C . LYS A 1 87 ? 4.306 3.484 -12.369 1.00 94.06 87 LYS A C 1
ATOM 704 O O . LYS A 1 87 ? 4.791 3.066 -13.410 1.00 94.06 87 LYS A O 1
ATOM 709 N N . LEU A 1 88 ? 4.866 3.275 -11.179 1.00 93.56 88 LEU A N 1
ATOM 710 C CA . LEU A 1 88 ? 6.147 2.585 -10.997 1.00 93.56 88 LEU A CA 1
ATOM 711 C C . LEU A 1 88 ? 6.091 1.103 -11.400 1.00 93.56 88 LEU A C 1
ATOM 713 O O . LEU A 1 88 ? 7.098 0.527 -11.804 1.00 93.56 88 LEU A O 1
ATOM 717 N N . ARG A 1 89 ? 4.927 0.453 -11.290 1.00 94.44 89 ARG A N 1
ATOM 718 C CA . ARG A 1 89 ? 4.734 -0.924 -11.768 1.00 94.44 89 ARG A CA 1
ATOM 719 C C . ARG A 1 89 ? 4.747 -1.011 -13.294 1.00 94.44 89 ARG A C 1
ATOM 721 O O . ARG A 1 89 ? 5.191 -2.024 -13.821 1.00 94.44 89 ARG A O 1
ATOM 728 N N . LEU A 1 90 ? 4.237 0.011 -13.972 1.00 91.88 90 LEU A N 1
ATOM 729 C CA . LEU A 1 90 ? 4.033 0.028 -15.422 1.00 91.88 90 LEU A CA 1
ATOM 730 C C . LEU A 1 90 ? 5.064 0.883 -16.177 1.00 91.88 90 LEU A C 1
ATOM 732 O O . LEU A 1 90 ? 4.861 1.139 -17.360 1.00 91.88 90 LEU A O 1
ATOM 736 N N . ILE A 1 91 ? 6.113 1.362 -15.501 1.00 89.06 91 ILE A N 1
ATOM 737 C CA . ILE A 1 91 ? 7.037 2.365 -16.045 1.00 89.06 91 ILE A CA 1
ATOM 738 C C . ILE A 1 91 ? 7.811 1.848 -17.266 1.00 89.06 91 ILE A C 1
ATOM 740 O O . ILE A 1 91 ? 7.797 2.512 -18.298 1.00 89.06 91 ILE A O 1
ATOM 744 N N . ASP A 1 92 ? 8.413 0.657 -17.180 1.00 84.31 92 ASP A N 1
ATOM 745 C CA . ASP A 1 92 ? 9.050 -0.059 -18.290 1.00 84.31 92 ASP A CA 1
ATOM 746 C C . ASP A 1 92 ? 9.354 -1.532 -17.920 1.00 84.31 92 ASP A C 1
ATOM 748 O O . ASP A 1 92 ? 8.998 -2.008 -16.841 1.00 84.31 92 ASP A O 1
ATOM 752 N N . ASP A 1 93 ? 10.004 -2.272 -18.823 1.00 78.88 93 ASP A N 1
ATOM 753 C CA . ASP A 1 93 ? 10.358 -3.688 -18.636 1.00 78.88 93 ASP A CA 1
ATOM 754 C C . ASP A 1 93 ? 11.699 -3.918 -17.901 1.00 78.88 93 ASP A C 1
ATOM 756 O O . ASP A 1 93 ? 12.058 -5.064 -17.609 1.00 78.88 93 ASP A O 1
ATOM 760 N N . VAL A 1 94 ? 12.456 -2.860 -17.597 1.00 79.56 94 VAL A N 1
ATOM 761 C CA . VAL A 1 94 ? 13.808 -2.930 -17.018 1.00 79.56 94 VAL A CA 1
ATOM 762 C C . VAL A 1 94 ? 13.773 -2.618 -15.521 1.00 79.56 94 VAL A C 1
ATOM 764 O O . VAL A 1 94 ? 14.200 -3.445 -14.706 1.00 79.56 94 VAL A O 1
ATOM 767 N N . ILE A 1 95 ? 13.219 -1.467 -15.140 1.00 82.69 95 ILE A N 1
ATOM 768 C CA . ILE A 1 95 ? 13.181 -0.936 -13.773 1.00 82.69 95 ILE A CA 1
ATOM 769 C C . ILE A 1 95 ? 11.729 -0.728 -13.360 1.00 82.69 95 ILE A C 1
ATOM 771 O O . ILE A 1 95 ? 11.217 0.381 -13.304 1.00 82.69 95 ILE A O 1
ATOM 775 N N . TYR A 1 96 ? 11.057 -1.827 -13.026 1.00 90.12 96 TYR A N 1
ATOM 776 C CA . TYR A 1 96 ? 9.673 -1.794 -12.564 1.00 90.12 96 TYR A CA 1
ATOM 777 C C . TYR A 1 96 ? 9.524 -2.231 -11.112 1.00 90.12 96 TYR A C 1
ATOM 779 O O . TYR A 1 96 ? 10.308 -3.011 -10.554 1.00 90.12 96 TYR A O 1
ATOM 787 N N . LEU A 1 97 ? 8.429 -1.781 -10.509 1.00 94.12 97 LEU A N 1
ATOM 788 C CA . LEU A 1 97 ? 8.033 -2.166 -9.164 1.00 94.12 97 LEU A CA 1
ATOM 789 C C . LEU A 1 97 ? 7.613 -3.647 -9.115 1.00 94.12 97 LEU A C 1
ATOM 791 O O . LEU A 1 97 ? 6.692 -4.084 -9.811 1.00 94.12 97 LEU A O 1
ATOM 795 N N . ARG A 1 98 ? 8.273 -4.445 -8.270 1.00 95.25 98 ARG A N 1
ATOM 796 C CA . ARG A 1 98 ? 7.936 -5.862 -8.017 1.00 95.25 98 ARG A CA 1
ATOM 797 C C . ARG A 1 98 ? 7.007 -6.035 -6.829 1.00 95.25 98 ARG A C 1
ATOM 799 O O . ARG A 1 98 ? 6.121 -6.893 -6.851 1.00 95.25 98 ARG A O 1
ATOM 806 N N . SER A 1 99 ? 7.207 -5.228 -5.794 1.00 96.88 99 SER A N 1
ATOM 807 C CA . SER A 1 99 ? 6.332 -5.184 -4.629 1.00 96.88 99 SER A CA 1
ATOM 808 C C . SER A 1 99 ? 6.298 -3.802 -4.002 1.00 96.88 99 SER A C 1
ATOM 810 O O . SER A 1 99 ? 7.253 -3.042 -4.124 1.00 96.88 99 SER A O 1
ATOM 812 N N . ALA A 1 100 ? 5.205 -3.503 -3.309 1.00 97.94 100 ALA A N 1
ATOM 813 C CA . ALA A 1 100 ? 5.044 -2.281 -2.536 1.00 97.94 100 ALA A CA 1
ATOM 814 C C . ALA A 1 100 ? 4.376 -2.580 -1.196 1.00 97.94 100 ALA A C 1
ATOM 816 O O . ALA A 1 100 ? 3.643 -3.564 -1.079 1.00 97.94 100 ALA A O 1
ATOM 817 N N . SER A 1 101 ? 4.582 -1.732 -0.196 1.00 98.38 101 SER A N 1
ATOM 818 C CA . SER A 1 101 ? 3.782 -1.770 1.024 1.00 98.38 101 SER A CA 1
ATOM 819 C C . SER A 1 101 ? 3.308 -0.392 1.448 1.00 98.38 101 SER A C 1
ATOM 821 O O . SER A 1 101 ? 3.899 0.621 1.081 1.00 98.38 101 SER A O 1
ATOM 823 N N . ILE A 1 102 ? 2.230 -0.376 2.225 1.00 98.81 102 ILE A N 1
ATOM 824 C CA . ILE A 1 102 ? 1.687 0.813 2.877 1.00 98.81 102 ILE A CA 1
ATOM 825 C C . ILE A 1 102 ? 1.301 0.458 4.311 1.00 98.81 102 ILE A C 1
ATOM 827 O O . ILE A 1 102 ? 0.718 -0.603 4.552 1.00 98.81 102 ILE A O 1
ATOM 831 N N . ASN A 1 103 ? 1.620 1.348 5.249 1.00 98.69 103 ASN A N 1
ATOM 832 C CA . ASN A 1 103 ? 1.151 1.320 6.628 1.00 98.69 103 ASN A CA 1
ATOM 833 C C . ASN A 1 103 ? 0.591 2.690 7.018 1.00 98.69 103 ASN A C 1
ATOM 835 O O . ASN A 1 103 ? 1.355 3.643 7.197 1.00 98.69 103 ASN A O 1
ATOM 839 N N . ILE A 1 104 ? -0.722 2.779 7.220 1.00 98.81 104 ILE A N 1
ATOM 840 C CA . ILE A 1 104 ? -1.373 4.067 7.495 1.00 98.81 104 ILE A CA 1
ATOM 841 C C . ILE A 1 104 ? -1.053 4.621 8.890 1.00 98.81 104 ILE A C 1
ATOM 843 O O . ILE A 1 104 ? -1.023 5.833 9.063 1.00 98.81 104 ILE A O 1
ATOM 847 N N . PHE A 1 105 ? -0.759 3.772 9.883 1.00 98.69 105 PHE A N 1
ATOM 848 C CA . PHE A 1 105 ? -0.437 4.215 11.250 1.00 98.69 105 PHE A CA 1
ATOM 849 C C . PHE A 1 105 ? 1.029 4.615 11.414 1.00 98.69 105 PHE A C 1
ATOM 851 O O . PHE A 1 105 ? 1.356 5.546 12.148 1.00 98.69 105 PHE A O 1
ATOM 858 N N . ASN A 1 106 ? 1.930 3.930 10.715 1.00 98.44 106 ASN A N 1
ATOM 859 C CA . ASN A 1 106 ? 3.344 4.280 10.719 1.00 98.44 106 ASN A CA 1
ATOM 860 C C . ASN A 1 106 ? 3.638 5.438 9.763 1.00 98.44 106 ASN A C 1
ATOM 862 O O . ASN A 1 106 ? 4.652 6.110 9.946 1.00 98.44 106 ASN A O 1
ATOM 866 N N . GLY A 1 107 ? 2.756 5.702 8.793 1.00 98.50 107 GLY A N 1
ATOM 867 C CA . GLY A 1 107 ? 2.980 6.709 7.758 1.00 98.50 107 GLY A CA 1
ATOM 868 C C . GLY A 1 107 ? 4.059 6.292 6.765 1.00 98.50 107 GLY A C 1
ATOM 869 O O . GLY A 1 107 ? 4.685 7.161 6.163 1.00 98.50 107 GLY A O 1
ATOM 870 N N . LEU A 1 108 ? 4.311 4.984 6.651 1.00 98.56 108 LEU A N 1
ATOM 871 C CA . LEU A 1 108 ? 5.419 4.411 5.896 1.00 98.56 108 LEU A CA 1
ATOM 872 C C . LEU A 1 108 ? 4.917 3.669 4.667 1.00 98.56 108 LEU A C 1
ATOM 874 O O . LEU A 1 108 ? 3.914 2.952 4.714 1.00 98.56 108 LEU A O 1
ATOM 878 N N . VAL A 1 109 ? 5.693 3.791 3.602 1.00 98.62 109 VAL A N 1
ATOM 879 C CA . VAL A 1 109 ? 5.575 2.998 2.386 1.00 98.62 109 VAL A CA 1
ATOM 880 C C . VAL A 1 109 ? 6.891 2.283 2.124 1.00 98.62 109 VAL A C 1
ATOM 882 O O . VAL A 1 109 ? 7.958 2.724 2.565 1.00 98.62 109 VAL A O 1
ATOM 885 N N . SER A 1 110 ? 6.826 1.174 1.396 1.00 97.81 110 SER A N 1
ATOM 886 C CA . SER A 1 110 ? 8.021 0.570 0.823 1.00 97.81 110 SER A CA 1
ATOM 887 C C . SER A 1 110 ? 7.836 0.270 -0.651 1.00 97.81 110 SER A C 1
ATOM 889 O O . SER A 1 110 ? 6.735 -0.067 -1.083 1.00 97.81 110 SER A O 1
ATOM 891 N N . LEU A 1 111 ? 8.920 0.376 -1.410 1.00 96.62 111 LEU A N 1
ATOM 892 C CA . LEU A 1 111 ? 8.974 0.107 -2.840 1.00 96.62 111 LEU A CA 1
ATOM 893 C C . LEU A 1 111 ? 10.123 -0.857 -3.103 1.00 96.62 111 LEU A C 1
ATOM 895 O O . LEU A 1 111 ? 11.255 -0.578 -2.724 1.00 96.62 111 LEU A O 1
ATOM 899 N N . THR A 1 112 ? 9.848 -1.992 -3.733 1.00 95.75 112 THR A N 1
ATOM 900 C CA . THR A 1 112 ? 10.876 -2.961 -4.117 1.00 95.75 112 THR A CA 1
ATOM 901 C C . THR A 1 112 ? 10.922 -3.083 -5.630 1.00 95.75 112 THR A C 1
ATOM 903 O O . THR A 1 112 ? 9.976 -3.601 -6.233 1.00 95.75 112 THR A O 1
ATOM 906 N N . PHE A 1 113 ? 12.030 -2.670 -6.236 1.00 92.75 113 PHE A N 1
ATOM 907 C CA . PHE A 1 113 ? 12.238 -2.707 -7.684 1.00 92.75 113 PHE A CA 1
ATOM 908 C C . PHE A 1 113 ? 12.855 -4.032 -8.154 1.00 92.75 113 PHE A C 1
ATOM 910 O O . PHE A 1 113 ? 13.212 -4.912 -7.354 1.00 92.75 113 PHE A O 1
ATOM 917 N N . SER A 1 114 ? 12.913 -4.213 -9.473 1.00 90.00 114 SER A N 1
ATOM 918 C CA . SER A 1 114 ? 13.551 -5.350 -10.146 1.00 90.00 114 SER A CA 1
ATOM 919 C C . SER A 1 114 ? 15.062 -5.407 -9.905 1.00 90.00 114 SER A C 1
ATOM 921 O O . SER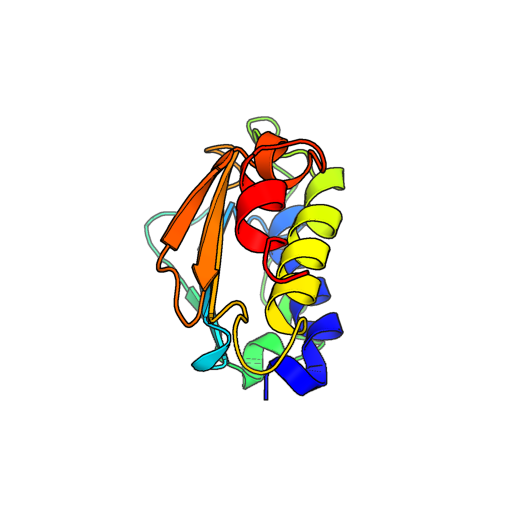 A 1 114 ? 15.570 -6.488 -9.604 1.00 90.00 114 SER A O 1
ATOM 923 N N . CYS A 1 115 ? 15.756 -4.267 -9.987 1.00 82.25 115 CYS A N 1
ATOM 924 C CA . CYS A 1 115 ? 17.220 -4.183 -9.961 1.00 82.25 115 CYS A CA 1
ATOM 925 C C . CYS A 1 115 ? 17.819 -3.430 -8.759 1.00 82.25 115 CYS A C 1
ATOM 927 O O . CYS A 1 115 ? 18.965 -3.705 -8.423 1.00 82.25 115 CYS A O 1
ATOM 929 N N . ASP A 1 116 ? 17.066 -2.546 -8.093 1.00 77.12 116 ASP A N 1
ATOM 930 C CA . ASP A 1 116 ? 17.619 -1.612 -7.087 1.00 77.12 116 ASP A CA 1
ATOM 931 C C . ASP A 1 116 ? 17.272 -1.950 -5.618 1.00 77.12 116 ASP A C 1
ATOM 933 O O . ASP A 1 116 ? 17.565 -1.225 -4.673 1.00 77.12 116 ASP A O 1
ATOM 937 N N . GLY A 1 117 ? 16.662 -3.111 -5.374 1.00 86.75 117 GLY A N 1
ATOM 938 C CA . GLY A 1 117 ? 16.348 -3.549 -4.011 1.00 86.75 117 GLY A CA 1
ATOM 939 C C . GLY A 1 117 ? 15.096 -2.880 -3.435 1.00 86.75 117 GLY A C 1
ATOM 940 O O . GLY A 1 117 ? 14.104 -2.737 -4.146 1.00 86.75 117 GLY A O 1
ATOM 941 N N . SER A 1 118 ? 15.083 -2.616 -2.119 1.00 92.56 118 SER A N 1
ATOM 942 C CA . SER A 1 118 ? 13.910 -2.100 -1.387 1.00 92.56 118 SER A CA 1
ATOM 943 C C . SER A 1 118 ? 14.183 -0.752 -0.731 1.00 92.56 118 SER A C 1
ATOM 945 O O . SER A 1 118 ? 15.106 -0.639 0.073 1.00 92.56 118 SER A O 1
ATOM 947 N N . HIS A 1 119 ? 13.291 0.202 -0.969 1.00 94.31 119 HIS A N 1
ATOM 948 C CA . HIS A 1 119 ? 13.287 1.533 -0.372 1.00 94.31 119 HIS A CA 1
ATOM 949 C C . HIS A 1 119 ? 12.152 1.644 0.638 1.00 94.31 119 HIS A C 1
ATOM 951 O O . HIS A 1 119 ? 11.020 1.283 0.325 1.00 94.31 119 HIS A O 1
ATOM 957 N N . TYR A 1 120 ? 12.438 2.144 1.839 1.00 96.06 120 TYR A N 1
ATOM 958 C CA . TYR A 1 120 ? 11.436 2.462 2.858 1.00 96.06 120 TYR A CA 1
ATOM 959 C C . TYR A 1 120 ? 11.461 3.962 3.103 1.00 96.06 120 TYR A C 1
ATOM 961 O O . TYR A 1 120 ? 12.530 4.519 3.343 1.00 96.06 120 TYR A O 1
ATOM 969 N N . MET A 1 121 ? 10.299 4.607 3.066 1.00 97.19 121 MET A N 1
ATOM 970 C CA . MET A 1 121 ? 10.214 6.052 3.267 1.00 97.19 121 MET A CA 1
ATOM 971 C C . MET A 1 121 ? 8.867 6.465 3.871 1.00 97.19 121 MET A C 1
ATOM 973 O O . MET A 1 121 ? 7.880 5.729 3.756 1.00 97.19 121 MET A O 1
ATOM 977 N N . PRO A 1 122 ? 8.803 7.637 4.520 1.00 98.31 122 PRO A N 1
ATOM 978 C CA . PRO A 1 122 ? 7.548 8.317 4.800 1.00 98.31 122 PRO A CA 1
ATOM 979 C C . PRO A 1 122 ? 6.714 8.527 3.531 1.00 98.31 122 PRO A C 1
ATOM 981 O O . PRO A 1 122 ? 7.244 8.846 2.469 1.00 98.31 122 PRO A O 1
ATOM 984 N N . HIS A 1 123 ? 5.392 8.407 3.644 1.00 98.50 123 HIS A N 1
ATOM 985 C CA . HIS A 1 123 ? 4.477 8.712 2.537 1.00 98.50 123 HIS A CA 1
ATOM 986 C C . HIS A 1 123 ? 4.631 10.154 2.024 1.00 98.50 123 HIS A C 1
ATOM 988 O O . HIS A 1 123 ? 4.504 10.385 0.828 1.00 98.50 123 HIS A O 1
ATOM 994 N N . THR A 1 124 ? 4.969 11.107 2.899 1.00 98.19 124 THR A N 1
ATOM 995 C CA . THR A 1 124 ? 5.231 12.505 2.528 1.00 98.19 124 THR A CA 1
ATOM 996 C C . THR A 1 124 ? 6.412 12.642 1.574 1.00 98.19 124 THR A C 1
ATOM 998 O O . THR A 1 124 ? 6.370 13.464 0.664 1.00 98.19 124 THR A O 1
ATOM 1001 N N . ASP A 1 125 ? 7.448 11.822 1.752 1.00 97.75 125 ASP A N 1
ATOM 1002 C CA . ASP A 1 125 ? 8.634 11.833 0.895 1.00 97.75 125 ASP A CA 1
ATOM 1003 C C . ASP A 1 125 ? 8.314 11.204 -0.464 1.00 97.75 125 ASP A C 1
ATOM 1005 O O . ASP A 1 125 ? 8.741 11.717 -1.496 1.00 97.75 125 ASP A O 1
ATOM 1009 N N . LEU A 1 126 ? 7.493 10.145 -0.476 1.00 97.25 126 LEU A N 1
ATOM 1010 C CA . LEU A 1 126 ? 6.970 9.561 -1.712 1.00 97.25 126 LEU A CA 1
ATOM 1011 C C . LEU A 1 126 ? 6.124 10.578 -2.496 1.00 97.25 126 LEU A C 1
ATOM 1013 O O . LEU A 1 126 ? 6.278 10.703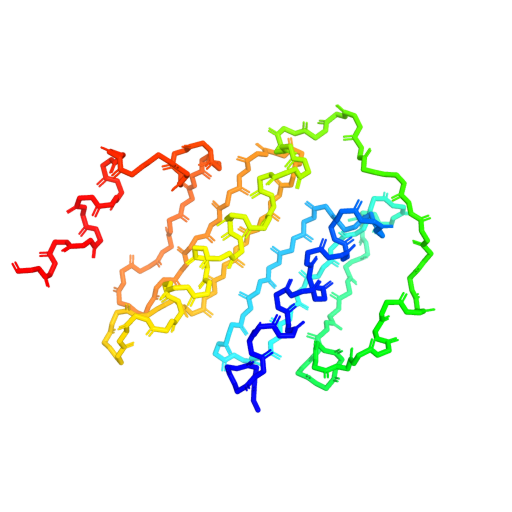 -3.708 1.00 97.25 126 LEU A O 1
ATOM 1017 N N . LEU A 1 127 ? 5.239 11.301 -1.807 1.00 97.31 127 LEU A N 1
ATOM 1018 C CA . LEU A 1 127 ? 4.320 12.273 -2.406 1.00 97.31 127 LEU A CA 1
ATOM 1019 C C . LEU A 1 127 ? 4.992 13.598 -2.791 1.00 97.31 127 LEU A C 1
ATOM 1021 O O . LEU A 1 127 ? 4.364 14.406 -3.469 1.00 97.31 127 LEU A O 1
ATOM 1025 N N . ASN A 1 128 ? 6.244 13.830 -2.389 1.00 96.50 128 ASN A N 1
ATOM 1026 C CA . ASN A 1 128 ? 7.011 15.019 -2.740 1.00 96.50 128 ASN A CA 1
ATOM 1027 C C . ASN A 1 128 ? 7.865 14.769 -4.001 1.00 96.50 128 ASN A C 1
ATOM 1029 O O . ASN A 1 128 ? 8.905 14.117 -3.893 1.00 96.50 128 ASN A O 1
ATOM 1033 N N . PRO A 1 129 ? 7.517 15.334 -5.176 1.00 90.25 129 PRO A N 1
ATOM 1034 C CA . PRO A 1 129 ? 8.261 15.103 -6.420 1.00 90.25 129 PRO A CA 1
ATOM 1035 C C . PRO A 1 129 ? 9.718 15.590 -6.383 1.00 90.25 129 PRO A C 1
ATOM 1037 O O . PRO A 1 129 ? 10.554 15.098 -7.134 1.00 90.25 129 PRO A O 1
ATOM 1040 N N . GLU A 1 130 ? 10.045 16.534 -5.495 1.00 91.31 130 GLU A N 1
ATOM 1041 C CA . GLU A 1 130 ? 11.396 17.095 -5.352 1.00 91.31 130 GLU A CA 1
ATOM 1042 C C . GLU A 1 130 ? 12.314 16.257 -4.448 1.00 91.31 130 GLU A C 1
ATOM 1044 O O . GLU A 1 130 ? 13.513 16.552 -4.325 1.00 91.31 130 GLU A O 1
ATOM 1049 N N . HIS A 1 131 ? 11.765 15.228 -3.792 1.00 92.88 131 HIS A N 1
ATOM 1050 C CA . HIS A 1 131 ? 12.515 14.361 -2.893 1.00 92.88 131 HIS A CA 1
ATOM 1051 C C . HIS A 1 131 ? 13.636 13.617 -3.638 1.00 92.88 131 HIS A C 1
ATOM 1053 O O . HIS A 1 131 ? 13.513 13.248 -4.807 1.00 92.88 131 HIS A O 1
ATOM 1059 N N . THR A 1 132 ? 14.754 13.372 -2.950 1.00 88.69 132 THR A N 1
ATOM 1060 C CA . THR A 1 132 ? 15.966 12.772 -3.540 1.00 88.69 132 THR A CA 1
ATOM 1061 C C . THR A 1 132 ? 15.726 11.388 -4.138 1.00 88.69 132 THR A C 1
ATOM 1063 O O . THR A 1 132 ? 16.382 11.039 -5.113 1.00 88.69 132 THR A O 1
ATOM 1066 N N . PHE A 1 133 ? 14.754 10.639 -3.610 1.00 87.12 133 PHE A N 1
ATOM 1067 C CA . PHE A 1 133 ? 14.288 9.376 -4.187 1.00 87.12 133 PHE A CA 1
ATOM 1068 C C . PHE A 1 133 ? 13.975 9.513 -5.683 1.00 87.12 133 PHE A C 1
ATOM 1070 O O . PHE A 1 133 ? 14.537 8.789 -6.498 1.00 87.12 133 PHE A O 1
ATOM 1077 N N . TRP A 1 134 ? 13.156 10.498 -6.060 1.00 87.12 134 TRP A N 1
ATOM 1078 C CA . TRP A 1 134 ? 12.757 10.693 -7.452 1.00 87.12 134 TRP A CA 1
ATOM 1079 C C . TRP A 1 134 ? 13.936 11.062 -8.345 1.00 87.12 134 TRP A C 1
ATOM 1081 O O . TRP A 1 134 ? 13.998 10.612 -9.483 1.00 87.12 134 TRP A O 1
ATOM 1091 N N . LYS A 1 135 ? 14.915 11.802 -7.822 1.00 81.19 135 LYS A N 1
ATOM 1092 C CA . LYS A 1 135 ? 16.140 12.156 -8.557 1.00 81.19 135 LYS A CA 1
ATOM 1093 C C . LYS A 1 135 ? 17.027 10.941 -8.834 1.00 81.19 135 LYS A C 1
ATOM 1095 O O . LYS A 1 135 ? 17.678 10.898 -9.871 1.00 81.19 135 LYS A O 1
ATOM 1100 N N . ASN A 1 136 ? 17.037 9.967 -7.926 1.00 76.88 136 ASN A N 1
ATOM 1101 C CA . ASN A 1 136 ? 17.845 8.757 -8.060 1.00 76.88 136 ASN A CA 1
ATOM 1102 C C . ASN A 1 136 ? 17.156 7.697 -8.935 1.00 76.88 136 ASN A C 1
ATOM 1104 O O . ASN A 1 136 ? 17.817 7.094 -9.773 1.00 76.88 136 ASN A O 1
ATOM 1108 N N . GLU A 1 137 ? 15.838 7.515 -8.801 1.00 70.19 137 GLU A N 1
ATOM 1109 C CA . GLU A 1 137 ? 15.089 6.493 -9.556 1.00 70.19 137 GLU A CA 1
ATOM 1110 C C . GLU A 1 137 ? 14.723 6.922 -10.981 1.00 70.19 137 GLU A C 1
ATOM 1112 O O . GLU A 1 137 ? 14.658 6.092 -11.882 1.00 70.19 137 GLU A O 1
ATOM 1117 N N . THR A 1 138 ? 14.502 8.220 -11.222 1.00 59.75 138 THR A N 1
ATOM 1118 C CA . THR A 1 138 ? 14.278 8.739 -12.590 1.00 59.75 138 THR A CA 1
ATOM 1119 C C . THR A 1 138 ? 15.581 9.065 -13.325 1.00 59.75 138 THR A C 1
ATOM 1121 O O . THR A 1 138 ? 15.547 9.450 -14.492 1.00 59.75 138 THR A O 1
ATOM 1124 N N . GLY A 1 139 ? 16.734 8.859 -12.673 1.00 48.81 139 GLY A N 1
ATOM 1125 C CA . GLY A 1 139 ? 18.086 9.107 -13.187 1.00 48.81 139 GLY A CA 1
ATOM 1126 C C . GLY A 1 139 ? 18.532 8.227 -14.365 1.00 48.81 139 GLY A C 1
ATOM 1127 O O . GLY A 1 139 ? 19.693 8.292 -14.758 1.00 48.81 139 GLY A O 1
ATOM 1128 N N . TYR A 1 140 ? 17.624 7.442 -14.949 1.00 40.22 140 TYR A N 1
ATOM 1129 C CA . TYR A 1 140 ? 17.751 6.836 -16.278 1.00 40.22 140 TYR A CA 1
ATOM 1130 C C . TYR A 1 140 ? 17.104 7.722 -17.362 1.00 40.22 140 TYR A C 1
ATOM 1132 O O . TYR A 1 140 ? 16.322 7.235 -18.179 1.00 40.22 140 TYR A O 1
ATOM 1140 N N . CYS A 1 141 ? 17.413 9.023 -17.361 1.00 36.34 141 CYS A N 1
ATOM 1141 C CA . CYS A 1 141 ? 17.119 9.927 -18.479 1.00 36.34 141 CYS A CA 1
ATOM 1142 C C . CYS A 1 141 ? 18.401 10.263 -19.243 1.00 36.34 141 CYS A C 1
ATOM 1144 O O . CYS A 1 141 ? 19.385 10.668 -18.582 1.00 36.34 141 CYS A O 1
#

Radius of gyration: 14.64 Å; chains: 1; bounding box: 37×31×33 Å

Sequence (141 aa):
MMDQQINLVMKNISALIQYHGAFQMNLHFSSSRATVWFTKSPLKYRLLDNAMLTRASLLHTYPDQPYPNEAKINAEEIDSILEIFCKLRLIDDVIYLRSASINIFNGLVSLTFSCDGSHYMPHTDLLNPEHTFWKNETGYC

pLDDT: mean 93.23, std 9.72, range [36.34, 98.81]